Protein AF-X0YJA7-F1 (afdb_monomer)

Structure (mmCIF, N/CA/C/O backbone):
data_AF-X0YJA7-F1
#
_entry.id   AF-X0YJA7-F1
#
loop_
_atom_site.group_PDB
_atom_site.id
_atom_site.type_symbol
_atom_site.label_atom_id
_atom_site.label_alt_id
_atom_site.label_comp_id
_atom_site.label_asym_id
_atom_site.label_entity_id
_atom_site.label_seq_id
_atom_site.pdbx_PDB_ins_code
_atom_site.Cartn_x
_atom_site.Cartn_y
_atom_site.Cartn_z
_atom_site.occupancy
_atom_site.B_iso_or_equiv
_atom_site.auth_seq_id
_atom_site.auth_comp_id
_atom_site.auth_asym_id
_atom_site.auth_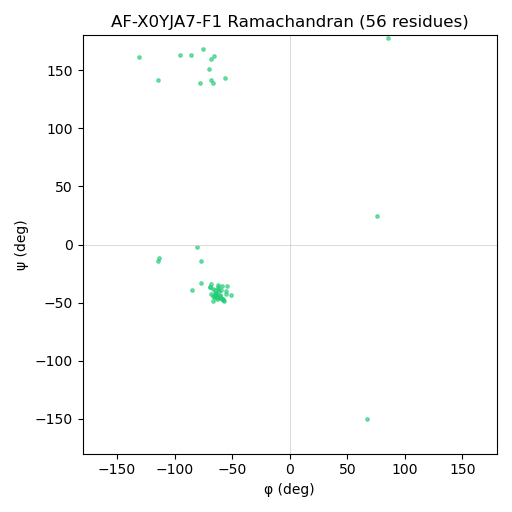atom_id
_atom_site.pdbx_PDB_model_num
ATOM 1 N N . MET A 1 1 ? -9.453 -3.515 4.726 1.00 91.56 1 MET A N 1
ATOM 2 C CA . MET A 1 1 ? -8.078 -3.230 5.174 1.00 91.56 1 MET A CA 1
ATOM 3 C C . MET A 1 1 ? -7.258 -4.501 4.980 1.00 91.56 1 MET A C 1
ATOM 5 O O . MET A 1 1 ? -7.826 -5.547 5.274 1.00 91.56 1 MET A O 1
ATOM 9 N N . PRO A 1 2 ? -6.033 -4.463 4.426 1.00 96.62 2 PRO A N 1
ATOM 10 C CA . PRO A 1 2 ? -5.151 -5.633 4.405 1.00 96.62 2 PRO A CA 1
ATOM 11 C C . PRO A 1 2 ? -4.525 -5.890 5.785 1.00 96.62 2 PRO A C 1
ATOM 13 O O . PRO A 1 2 ? -4.598 -5.035 6.665 1.00 96.62 2 PRO A O 1
ATOM 16 N N . THR A 1 3 ? -3.895 -7.045 5.974 1.00 97.25 3 THR A N 1
ATOM 17 C CA . THR A 1 3 ? -3.059 -7.323 7.153 1.00 97.25 3 THR A CA 1
ATOM 18 C C . THR A 1 3 ? -1.627 -6.821 6.942 1.00 97.25 3 THR A C 1
ATOM 20 O O . THR A 1 3 ? -1.1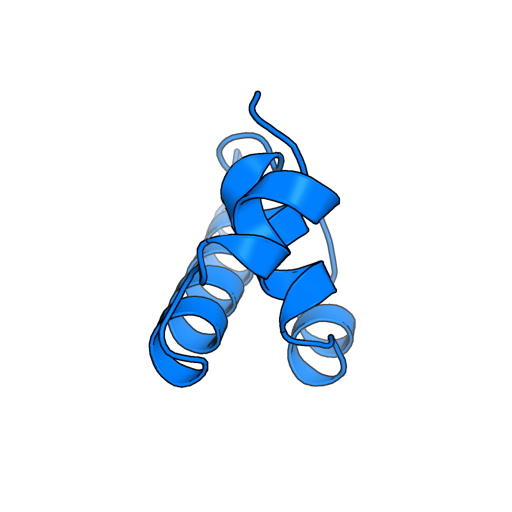95 -6.585 5.813 1.00 97.25 3 THR A O 1
ATOM 23 N N . LEU A 1 4 ? -0.848 -6.689 8.021 1.00 97.06 4 LEU A N 1
ATOM 24 C CA . LEU A 1 4 ? 0.572 -6.324 7.912 1.00 97.06 4 LEU A CA 1
ATOM 25 C C . LEU A 1 4 ? 1.374 -7.336 7.079 1.00 97.06 4 LEU A C 1
ATOM 27 O O . LEU A 1 4 ? 2.209 -6.938 6.270 1.00 97.06 4 LEU A O 1
ATOM 31 N N . GLU A 1 5 ? 1.086 -8.631 7.218 1.00 96.94 5 GLU A N 1
ATOM 32 C CA . GLU A 1 5 ? 1.747 -9.685 6.441 1.00 96.94 5 GLU A CA 1
ATOM 33 C C . GLU A 1 5 ? 1.453 -9.553 4.937 1.00 96.94 5 GLU A C 1
ATOM 35 O O . GLU A 1 5 ? 2.365 -9.626 4.109 1.00 96.94 5 GLU A O 1
ATOM 40 N N . GLU A 1 6 ? 0.199 -9.258 4.575 1.00 98.19 6 GLU A N 1
ATOM 41 C CA . GLU A 1 6 ? -0.179 -8.985 3.186 1.00 98.19 6 GLU A CA 1
ATOM 42 C C . GLU A 1 6 ? 0.548 -7.750 2.630 1.00 98.19 6 GLU A C 1
ATOM 44 O O . GLU A 1 6 ? 0.949 -7.739 1.465 1.00 98.19 6 GLU A O 1
ATOM 49 N N . VAL A 1 7 ? 0.765 -6.719 3.454 1.00 97.81 7 VAL A N 1
ATOM 50 C CA . VAL A 1 7 ? 1.493 -5.496 3.070 1.00 97.81 7 VAL A CA 1
ATOM 51 C C . VAL A 1 7 ? 2.990 -5.749 2.854 1.00 97.81 7 VAL A C 1
ATOM 53 O O . VAL A 1 7 ? 3.579 -5.185 1.921 1.00 97.81 7 VAL A O 1
ATOM 56 N N . GLU A 1 8 ? 3.615 -6.624 3.644 1.00 97.31 8 GLU A N 1
ATOM 57 C CA . GLU A 1 8 ? 5.018 -7.012 3.439 1.00 97.31 8 GLU A CA 1
ATOM 58 C C . GLU A 1 8 ? 5.219 -7.770 2.126 1.00 97.31 8 GLU A C 1
ATOM 60 O O . GLU A 1 8 ? 6.140 -7.459 1.363 1.00 97.31 8 GLU A O 1
ATOM 65 N N . GLY A 1 9 ? 4.335 -8.728 1.839 1.00 97.00 9 GLY A N 1
ATOM 66 C CA . GLY A 1 9 ? 4.394 -9.545 0.625 1.00 97.00 9 GLY A CA 1
ATOM 67 C C . GLY A 1 9 ? 3.898 -8.837 -0.639 1.00 97.00 9 GLY A C 1
ATOM 68 O O . GLY A 1 9 ? 4.138 -9.311 -1.751 1.00 97.00 9 GLY A O 1
ATOM 69 N N . ALA A 1 10 ? 3.207 -7.703 -0.503 1.00 97.94 10 ALA A N 1
ATOM 70 C CA . ALA A 1 10 ? 2.557 -7.046 -1.626 1.00 97.94 10 ALA A CA 1
ATOM 71 C C . ALA A 1 10 ? 3.536 -6.445 -2.645 1.00 97.94 10 ALA A C 1
ATOM 73 O O . ALA A 1 10 ? 4.545 -5.812 -2.319 1.00 97.94 10 ALA A O 1
ATOM 74 N N . SER A 1 11 ? 3.157 -6.576 -3.918 1.00 97.38 11 SER A N 1
ATOM 75 C CA . SER A 1 11 ? 3.829 -5.924 -5.041 1.00 97.38 11 SER A CA 1
ATOM 76 C C . SER A 1 11 ? 3.632 -4.404 -5.020 1.00 97.38 11 SER A C 1
ATOM 78 O O . SER A 1 11 ? 2.645 -3.898 -4.484 1.00 97.38 11 SER A O 1
ATOM 80 N N . ARG A 1 12 ? 4.512 -3.662 -5.711 1.00 97.12 12 ARG A N 1
ATOM 81 C CA . ARG A 1 12 ? 4.366 -2.206 -5.902 1.00 97.12 12 ARG A CA 1
ATOM 82 C C . ARG A 1 12 ? 2.979 -1.825 -6.428 1.00 97.12 12 ARG A C 1
ATOM 84 O O . ARG A 1 12 ? 2.383 -0.886 -5.915 1.00 97.12 12 ARG A O 1
ATOM 91 N N . LYS A 1 13 ? 2.443 -2.567 -7.408 1.00 97.50 13 LYS A N 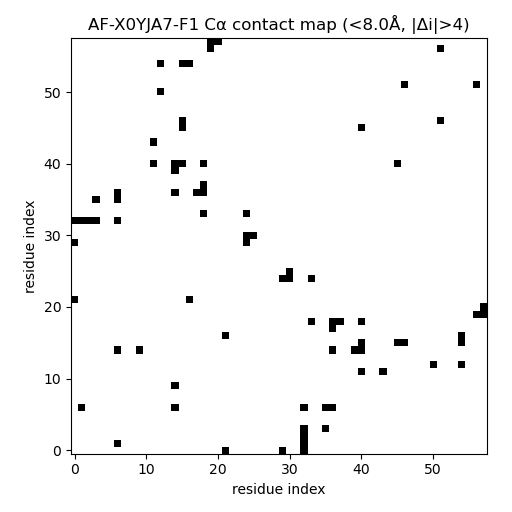1
ATOM 92 C CA . LYS A 1 13 ? 1.104 -2.312 -7.971 1.00 97.50 13 LYS A CA 1
ATOM 93 C C . LYS A 1 13 ? 0.022 -2.417 -6.897 1.00 97.50 13 LYS A C 1
ATOM 95 O O . LYS A 1 13 ? -0.832 -1.539 -6.812 1.00 97.50 13 LYS A O 1
ATOM 100 N N . GLN A 1 14 ? 0.075 -3.457 -6.066 1.00 98.12 14 GLN A N 1
ATOM 101 C CA . GLN A 1 14 ? -0.911 -3.658 -5.007 1.00 98.12 14 GLN A CA 1
ATOM 102 C C . GLN A 1 14 ? -0.794 -2.598 -3.903 1.00 98.12 14 GLN A C 1
ATOM 104 O O . GLN A 1 14 ? -1.810 -2.034 -3.506 1.00 98.12 14 GLN A O 1
ATOM 109 N N . ILE A 1 15 ? 0.430 -2.251 -3.486 1.00 98.38 15 ILE A N 1
ATOM 110 C CA . ILE A 1 15 ? 0.685 -1.150 -2.543 1.00 98.38 15 ILE A CA 1
ATOM 111 C C . ILE A 1 15 ? 0.109 0.167 -3.074 1.00 98.38 15 ILE A C 1
ATOM 113 O O . ILE A 1 15 ? -0.628 0.850 -2.369 1.00 98.38 15 ILE A O 1
ATOM 117 N N . CYS A 1 16 ? 0.379 0.504 -4.337 1.00 97.62 16 CYS A N 1
ATOM 118 C CA . CYS A 1 16 ? -0.165 1.699 -4.979 1.00 97.62 16 CYS A CA 1
ATOM 119 C C . CYS A 1 16 ? -1.702 1.668 -5.073 1.00 97.62 16 CYS A C 1
ATOM 121 O O . CYS A 1 16 ? -2.349 2.696 -4.878 1.00 97.62 16 CYS A O 1
ATOM 123 N N . ARG A 1 17 ? -2.303 0.501 -5.343 1.00 97.56 17 ARG A N 1
ATOM 124 C CA . ARG A 1 17 ? -3.764 0.338 -5.371 1.00 97.56 17 ARG A CA 1
ATOM 125 C C . ARG A 1 17 ? -4.370 0.602 -3.994 1.00 97.56 17 ARG A C 1
ATOM 127 O O . ARG A 1 17 ? -5.337 1.351 -3.895 1.00 97.56 17 ARG A O 1
ATOM 134 N N . TRP A 1 18 ? -3.793 0.028 -2.940 1.00 98.00 18 TRP A N 1
ATOM 135 C CA . TRP A 1 18 ? -4.252 0.268 -1.576 1.00 98.00 18 TRP A CA 1
ATOM 136 C C . TRP A 1 18 ? -4.072 1.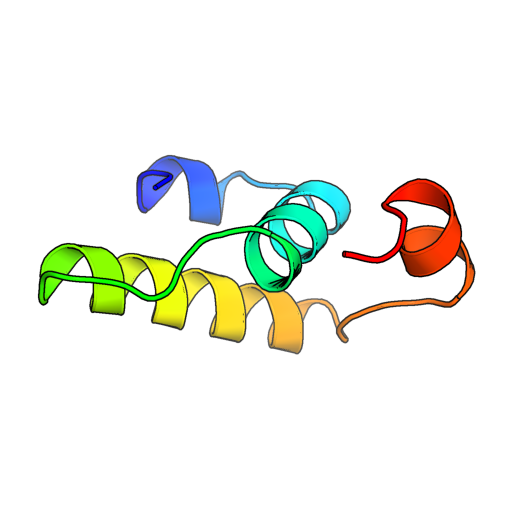720 -1.144 1.00 98.00 18 TRP A C 1
ATOM 138 O O . TRP A 1 18 ? -5.020 2.305 -0.635 1.00 98.00 18 TRP A O 1
ATOM 148 N N . TYR A 1 19 ? -2.914 2.323 -1.426 1.00 96.81 19 TYR A N 1
ATOM 149 C CA . TYR A 1 19 ? -2.648 3.733 -1.132 1.00 96.81 19 TYR A CA 1
ATOM 150 C C . TYR A 1 19 ? -3.707 4.672 -1.736 1.00 96.81 19 TYR A C 1
ATOM 152 O O . TYR A 1 19 ? -4.048 5.684 -1.135 1.00 96.81 19 TYR A O 1
ATOM 160 N N . ARG A 1 20 ? -4.238 4.346 -2.924 1.00 96.69 20 ARG A N 1
ATOM 161 C CA . ARG A 1 20 ? -5.230 5.181 -3.618 1.00 96.69 20 ARG A CA 1
ATOM 162 C C . ARG A 1 20 ? -6.672 4.939 -3.181 1.00 96.69 20 ARG A C 1
ATOM 164 O O . ARG A 1 20 ? -7.442 5.890 -3.147 1.00 96.69 20 ARG A O 1
ATOM 171 N N . PHE A 1 21 ? -7.051 3.687 -2.933 1.00 97.06 21 PHE A N 1
ATOM 172 C CA . PHE A 1 21 ? -8.464 3.307 -2.812 1.00 97.06 21 PHE A CA 1
ATOM 173 C C . PHE A 1 21 ? -8.888 2.843 -1.422 1.00 97.06 21 PHE A C 1
ATOM 175 O O . PHE A 1 21 ? -10.087 2.670 -1.198 1.00 97.06 21 PHE A O 1
ATOM 182 N N . LEU A 1 22 ? -7.957 2.588 -0.498 1.00 96.38 22 LEU A N 1
ATOM 183 C CA . LEU A 1 22 ? -8.375 2.260 0.860 1.00 96.38 22 LEU A CA 1
ATOM 184 C C . LEU A 1 22 ? -9.037 3.480 1.514 1.00 96.38 22 LEU A C 1
ATOM 186 O O . LEU A 1 22 ? -8.558 4.603 1.349 1.00 96.38 22 LEU A O 1
ATOM 190 N N . PRO A 1 23 ? -10.135 3.271 2.260 1.00 95.69 23 PRO A N 1
ATOM 191 C CA . PRO A 1 23 ? -10.735 4.334 3.047 1.00 95.69 23 PRO A CA 1
ATOM 192 C C . PRO A 1 23 ? -9.785 4.764 4.168 1.00 95.69 23 PRO A C 1
ATOM 194 O O . PRO A 1 23 ? -8.884 4.021 4.562 1.00 95.69 23 PRO A O 1
ATOM 197 N N . SER A 1 24 ? -10.031 5.949 4.724 1.00 94.50 24 SER A N 1
ATOM 198 C CA . SER A 1 24 ? -9.354 6.395 5.942 1.00 94.50 24 SER A CA 1
ATOM 199 C C . SER A 1 24 ? -9.563 5.389 7.087 1.00 94.50 24 SER A C 1
ATOM 201 O O . SER A 1 24 ? -10.658 4.823 7.198 1.00 94.50 24 SER A O 1
ATOM 203 N N . PRO A 1 25 ? -8.541 5.175 7.934 1.00 96.69 25 PRO A N 1
ATOM 204 C CA . PRO A 1 25 ? -8.624 4.219 9.029 1.00 96.69 25 PRO A CA 1
ATOM 205 C C . PRO A 1 25 ? -9.588 4.725 10.105 1.00 96.69 25 PRO A C 1
ATOM 207 O O . PRO A 1 25 ? -9.747 5.933 10.295 1.00 96.69 25 PRO A O 1
ATOM 210 N N . LYS A 1 26 ? -10.223 3.796 10.817 1.00 97.38 26 LYS A N 1
ATOM 211 C CA . LYS A 1 26 ? -11.162 4.068 11.916 1.00 97.38 26 LYS A CA 1
ATOM 212 C C . LYS A 1 26 ? -10.650 3.592 13.274 1.00 97.38 26 LYS A C 1
ATOM 214 O O . LYS A 1 26 ? -11.228 3.971 14.289 1.00 97.38 26 LYS A O 1
ATOM 219 N N . THR A 1 27 ? -9.609 2.765 13.295 1.00 97.94 27 THR A N 1
ATOM 220 C CA . THR A 1 27 ? -8.976 2.235 14.510 1.00 97.94 27 THR A CA 1
ATOM 221 C C . THR A 1 27 ? -7.463 2.415 14.454 1.00 97.94 27 THR A C 1
ATOM 223 O O . THR A 1 27 ? -6.893 2.573 13.373 1.00 97.94 27 THR A O 1
ATOM 226 N N . ASP A 1 28 ? -6.805 2.345 15.610 1.00 97.81 28 ASP A N 1
ATOM 227 C CA . ASP A 1 28 ? -5.344 2.450 15.707 1.00 97.81 28 ASP A CA 1
ATOM 228 C C . ASP A 1 28 ? -4.629 1.316 14.950 1.00 97.81 28 ASP A C 1
ATOM 230 O O . ASP A 1 28 ? -3.607 1.543 14.306 1.00 97.81 28 ASP A O 1
ATOM 234 N N . GLU A 1 29 ? -5.211 0.115 14.935 1.00 96.56 29 GLU A N 1
ATOM 235 C CA . GLU A 1 29 ? -4.703 -1.019 14.150 1.00 96.56 29 GLU A CA 1
ATOM 236 C C . GLU A 1 29 ? -4.760 -0.734 12.638 1.00 96.56 29 GLU A C 1
ATOM 238 O O . GLU A 1 29 ? -3.817 -1.011 11.897 1.00 96.56 29 GLU A O 1
ATOM 243 N N . GLU A 1 30 ? -5.849 -0.130 12.154 1.00 97.56 30 GLU A N 1
ATOM 244 C CA . GLU A 1 30 ? -5.957 0.268 10.748 1.00 97.56 30 GLU A CA 1
ATOM 245 C C . GLU A 1 30 ? -4.988 1.410 10.401 1.00 97.56 30 GLU A C 1
ATOM 247 O O . GLU A 1 30 ? -4.457 1.450 9.287 1.00 97.56 30 GLU A O 1
ATOM 252 N N . VAL A 1 31 ? -4.734 2.325 11.347 1.00 98.25 31 VAL A N 1
ATOM 253 C CA . VAL A 1 31 ? -3.718 3.380 11.203 1.00 98.25 31 VAL A CA 1
ATOM 254 C C . VAL A 1 31 ? -2.336 2.760 11.015 1.00 98.25 31 VAL A C 1
ATOM 256 O O . VAL A 1 31 ? -1.603 3.185 10.121 1.00 98.25 31 VAL A O 1
ATOM 259 N N . GLU A 1 32 ? -1.986 1.740 11.799 1.00 98.00 32 GLU A N 1
ATOM 260 C CA . GLU A 1 32 ? -0.709 1.034 11.673 1.00 98.00 32 GLU A CA 1
ATOM 261 C C . GLU A 1 32 ? -0.541 0.414 10.278 1.00 98.00 32 GLU A C 1
ATOM 263 O O . GLU A 1 32 ? 0.475 0.631 9.610 1.00 98.00 32 GLU A O 1
ATOM 268 N N . VAL A 1 33 ? -1.572 -0.276 9.784 1.00 98.31 33 VAL A N 1
ATOM 269 C CA . VAL A 1 33 ? -1.558 -0.867 8.439 1.00 98.31 33 VAL A CA 1
ATOM 270 C C . VAL A 1 33 ? -1.40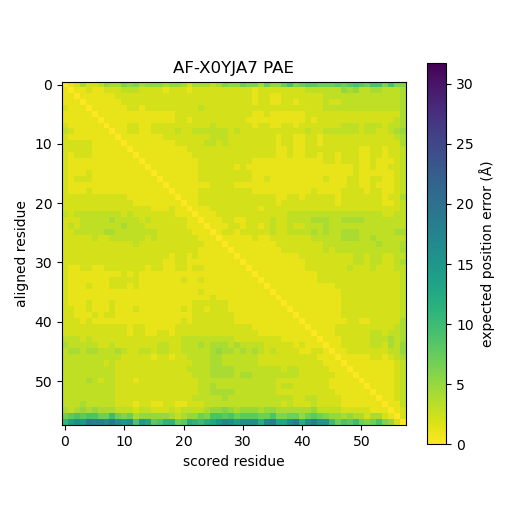1 0.202 7.356 1.00 98.31 33 VAL A C 1
ATOM 272 O O . VAL A 1 33 ? -0.591 0.039 6.439 1.00 98.31 33 VAL A O 1
ATOM 275 N N . ILE A 1 34 ? -2.150 1.306 7.436 1.00 98.12 34 ILE A N 1
ATOM 276 C CA . ILE A 1 34 ? -2.056 2.381 6.440 1.00 98.12 34 ILE A CA 1
ATOM 277 C C . ILE A 1 34 ? -0.681 3.037 6.472 1.00 98.12 34 ILE A C 1
ATOM 279 O O . ILE A 1 34 ? -0.083 3.212 5.409 1.00 98.12 34 ILE A O 1
ATOM 283 N N . ASN A 1 35 ? -0.140 3.340 7.653 1.00 98.31 35 ASN A N 1
ATOM 284 C CA . ASN A 1 35 ? 1.215 3.874 7.781 1.00 98.31 35 ASN A CA 1
ATOM 285 C C . ASN A 1 35 ? 2.224 2.947 7.103 1.00 98.31 35 ASN A C 1
ATOM 287 O O . ASN A 1 35 ? 3.064 3.403 6.323 1.00 98.31 35 ASN A O 1
ATOM 291 N N . ARG A 1 36 ? 2.073 1.633 7.294 1.00 98.38 36 ARG A N 1
ATOM 292 C CA . ARG A 1 36 ? 2.948 0.660 6.652 1.00 98.38 36 ARG A CA 1
ATOM 293 C C . ARG A 1 36 ? 2.821 0.653 5.127 1.00 98.38 36 ARG A C 1
ATOM 295 O O . ARG A 1 36 ? 3.829 0.575 4.421 1.00 98.38 36 ARG A O 1
ATOM 302 N N . ILE A 1 37 ? 1.608 0.795 4.593 1.00 98.50 37 ILE A N 1
ATOM 303 C CA . ILE A 1 37 ? 1.378 0.954 3.147 1.00 98.50 37 ILE A CA 1
ATOM 304 C C . ILE A 1 37 ? 2.072 2.217 2.625 1.00 98.50 37 ILE A C 1
ATOM 306 O O . ILE A 1 37 ? 2.714 2.158 1.574 1.00 98.50 37 ILE A O 1
ATOM 310 N N . VAL A 1 38 ? 1.989 3.340 3.346 1.00 98.25 38 VAL A N 1
ATOM 311 C CA . VAL A 1 38 ? 2.640 4.606 2.965 1.00 98.25 38 VAL A CA 1
ATOM 312 C C . VAL A 1 38 ? 4.163 4.461 2.942 1.00 98.25 38 VAL A C 1
ATOM 314 O O . VAL A 1 38 ? 4.807 4.870 1.974 1.00 98.25 38 VAL A O 1
ATOM 317 N N . GLU A 1 39 ? 4.757 3.829 3.954 1.00 98.38 39 GLU A N 1
ATOM 318 C CA . GLU A 1 39 ? 6.197 3.551 3.983 1.00 98.38 39 GLU A CA 1
ATOM 319 C C . GLU A 1 39 ? 6.642 2.724 2.773 1.00 98.38 39 GLU A C 1
ATOM 321 O O . GLU A 1 39 ? 7.617 3.062 2.094 1.00 98.38 39 GLU A O 1
ATOM 326 N N . ARG A 1 40 ? 5.906 1.651 2.464 1.00 98.06 40 ARG A N 1
ATOM 327 C CA . ARG A 1 40 ? 6.183 0.779 1.315 1.00 98.06 40 ARG A CA 1
ATOM 328 C C . ARG A 1 40 ? 6.006 1.529 -0.003 1.00 98.06 40 ARG A C 1
ATOM 330 O O . ARG A 1 40 ? 6.838 1.389 -0.898 1.00 98.06 40 ARG A O 1
ATOM 337 N N . PHE A 1 41 ? 4.969 2.355 -0.117 1.00 98.12 41 PHE A N 1
ATOM 338 C CA . PHE A 1 41 ? 4.722 3.204 -1.280 1.00 98.12 41 PHE A CA 1
ATOM 339 C C . PHE A 1 41 ? 5.904 4.147 -1.539 1.00 98.12 41 PHE A C 1
ATOM 341 O O . PHE A 1 41 ? 6.419 4.190 -2.659 1.00 98.12 41 PHE A O 1
ATOM 348 N N . ASN A 1 42 ? 6.396 4.821 -0.495 1.00 97.50 42 ASN A N 1
ATOM 349 C CA . ASN A 1 42 ? 7.561 5.702 -0.575 1.00 97.50 42 ASN A CA 1
ATOM 350 C C . ASN A 1 42 ? 8.836 4.928 -0.931 1.00 97.50 42 ASN A C 1
ATOM 352 O O . ASN A 1 42 ? 9.579 5.346 -1.818 1.00 97.50 42 ASN A O 1
ATOM 356 N N . LYS A 1 43 ? 9.058 3.758 -0.316 1.00 97.31 43 LYS A N 1
ATOM 357 C CA . LYS A 1 43 ? 10.199 2.879 -0.623 1.00 97.31 43 LYS A CA 1
ATOM 358 C C . LYS A 1 43 ? 10.218 2.436 -2.088 1.00 97.31 43 LYS A C 1
ATOM 360 O O . LYS A 1 43 ? 11.288 2.310 -2.676 1.00 97.31 43 LYS A O 1
ATOM 365 N N . TYR A 1 44 ? 9.050 2.215 -2.686 1.00 95.75 44 TYR A N 1
ATOM 366 C CA . TYR A 1 44 ? 8.923 1.873 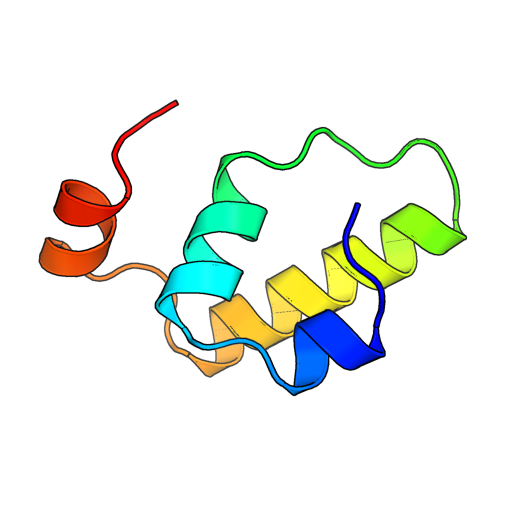-4.101 1.00 95.75 44 TYR A CA 1
ATOM 367 C C . TYR A 1 44 ? 9.005 3.077 -5.054 1.00 95.75 44 TYR A C 1
ATOM 369 O O . TYR A 1 44 ? 8.954 2.883 -6.269 1.00 95.75 44 TYR A O 1
ATOM 377 N N . GLY A 1 45 ? 9.137 4.304 -4.542 1.00 95.50 45 GLY A N 1
ATOM 378 C CA . GLY A 1 45 ? 9.182 5.523 -5.352 1.00 95.50 45 GLY A CA 1
ATOM 379 C C . GLY A 1 45 ? 7.813 5.952 -5.890 1.00 95.50 45 GLY A C 1
ATOM 380 O O . GLY A 1 45 ? 7.735 6.592 -6.935 1.00 95.50 45 GLY A O 1
ATOM 381 N N . GLY A 1 46 ? 6.728 5.560 -5.219 1.00 94.75 46 GLY A N 1
ATOM 382 C CA . GLY A 1 46 ? 5.371 6.007 -5.519 1.00 94.75 46 GLY A CA 1
ATOM 383 C C . GLY A 1 46 ? 4.805 5.538 -6.865 1.00 94.75 46 GLY A C 1
ATOM 384 O O . GLY A 1 46 ? 5.137 4.454 -7.357 1.00 94.75 46 GLY A O 1
ATOM 385 N N . PHE A 1 47 ? 3.922 6.343 -7.464 1.00 96.81 47 PHE A N 1
ATOM 386 C CA . PHE A 1 47 ? 3.330 6.066 -8.778 1.00 96.81 47 PHE A CA 1
ATOM 387 C C . PHE A 1 47 ? 4.292 6.401 -9.922 1.00 96.81 47 PHE A C 1
ATOM 389 O O . PHE A 1 47 ? 4.902 7.466 -9.936 1.00 96.81 47 PHE A O 1
ATOM 396 N N . THR A 1 48 ? 4.334 5.537 -10.937 1.00 96.19 48 THR A N 1
ATOM 397 C CA . THR A 1 48 ? 4.759 5.936 -12.289 1.00 96.19 48 THR A CA 1
ATOM 398 C C . THR A 1 48 ? 3.527 6.275 -13.138 1.00 96.19 48 THR A C 1
ATOM 400 O O . THR A 1 48 ? 2.413 5.869 -12.778 1.00 96.19 48 THR A O 1
ATOM 403 N N . PRO A 1 49 ? 3.680 6.985 -14.272 1.00 96.88 49 PRO A N 1
ATOM 404 C CA . PRO A 1 49 ? 2.570 7.236 -15.189 1.00 96.88 49 PRO A CA 1
ATOM 405 C C . PRO A 1 49 ? 1.873 5.953 -15.666 1.00 96.88 49 PRO A C 1
ATOM 407 O O . PRO A 1 49 ? 0.646 5.915 -15.742 1.00 96.88 49 PRO A O 1
ATOM 410 N N . GLU A 1 50 ? 2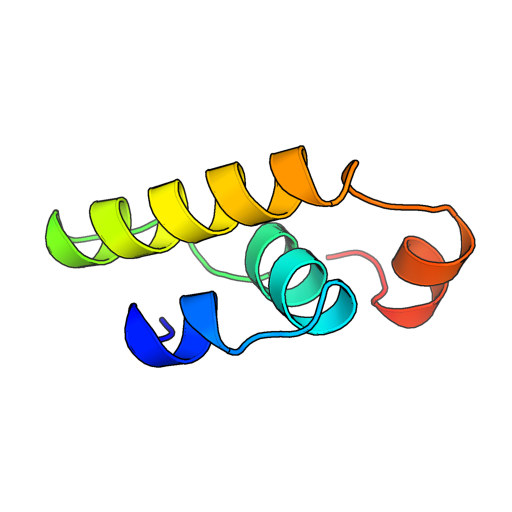.631 4.892 -15.946 1.00 96.19 50 GLU A N 1
ATOM 411 C CA . GLU A 1 50 ? 2.119 3.596 -16.407 1.00 96.19 50 GLU A CA 1
ATOM 412 C C . GLU A 1 50 ? 1.301 2.917 -15.309 1.00 96.19 50 GLU A C 1
ATOM 414 O O . GLU A 1 50 ? 0.163 2.517 -15.548 1.00 96.19 50 GLU A O 1
ATOM 419 N N . LEU A 1 51 ? 1.843 2.864 -14.086 1.00 96.19 51 LEU A N 1
ATOM 420 C CA . LEU A 1 51 ? 1.134 2.312 -12.932 1.00 96.19 51 LEU A CA 1
ATOM 421 C C . LEU A 1 51 ? -0.139 3.099 -12.625 1.00 96.19 51 LEU A C 1
ATOM 423 O O . LEU A 1 51 ? -1.163 2.500 -12.313 1.00 96.19 51 LEU A O 1
ATOM 427 N N . SER A 1 52 ? -0.104 4.430 -12.723 1.00 95.25 52 SER A N 1
ATOM 428 C CA . SER A 1 52 ? -1.289 5.246 -12.456 1.00 95.25 52 SER A CA 1
ATOM 429 C C . SER A 1 52 ? -2.392 5.013 -13.494 1.00 95.25 52 SER A C 1
ATOM 431 O O . SER A 1 52 ? -3.561 4.956 -13.121 1.00 95.25 52 SER A O 1
ATOM 433 N N . LYS A 1 53 ? -2.037 4.831 -14.776 1.00 96.88 53 LYS A N 1
ATOM 434 C CA . LYS A 1 53 ? -2.994 4.490 -15.846 1.00 96.88 53 LYS A CA 1
ATOM 435 C C . LYS A 1 53 ? -3.604 3.102 -15.656 1.00 96.88 53 LYS A C 1
ATOM 437 O O . LYS A 1 53 ? -4.808 2.953 -15.807 1.00 96.88 53 LYS A O 1
ATOM 442 N N . ASP A 1 54 ? -2.783 2.113 -15.317 1.00 96.75 54 ASP A N 1
ATOM 443 C CA . ASP A 1 54 ? -3.209 0.724 -15.106 1.00 96.75 54 ASP A CA 1
ATOM 444 C C . ASP A 1 54 ? -4.072 0.555 -13.841 1.00 96.75 54 ASP A C 1
ATOM 446 O O . ASP A 1 54 ? -5.034 -0.210 -13.831 1.00 96.75 54 ASP A O 1
ATOM 450 N N . ILE A 1 55 ? -3.770 1.295 -12.770 1.00 96.31 55 ILE A N 1
ATOM 451 C CA . ILE A 1 55 ? -4.557 1.277 -11.527 1.00 96.31 55 ILE A CA 1
ATOM 452 C C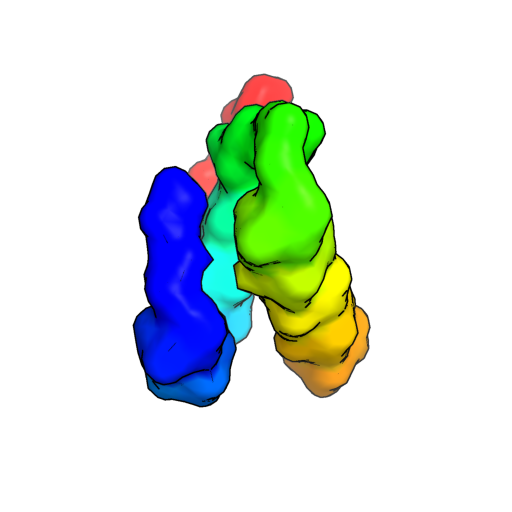 . ILE A 1 55 ? -5.851 2.092 -11.663 1.00 96.31 55 ILE A C 1
ATOM 454 O O . ILE A 1 55 ? -6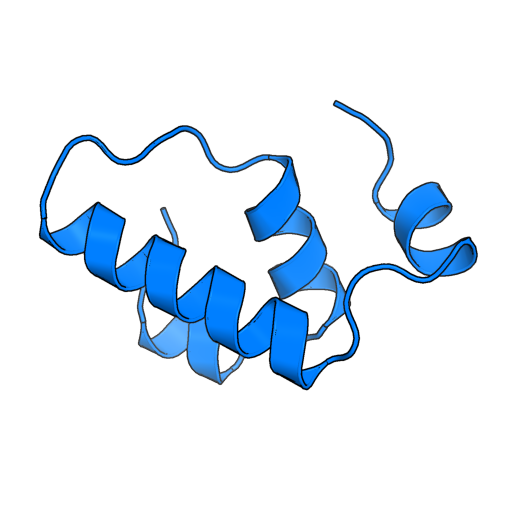.863 1.726 -11.063 1.00 96.31 55 ILE A O 1
ATOM 458 N N . GLY A 1 56 ? -5.823 3.174 -12.442 1.00 94.31 56 GLY A N 1
ATOM 459 C CA . GLY A 1 56 ? -6.931 4.111 -12.583 1.00 94.31 56 GLY A CA 1
ATOM 460 C C . GLY A 1 56 ? -6.950 5.192 -11.501 1.00 94.31 56 GLY A C 1
ATOM 461 O O . GLY A 1 56 ? -6.112 5.229 -10.593 1.00 94.31 56 GLY A O 1
ATOM 462 N N . TRP A 1 57 ? -7.919 6.093 -11.623 1.00 87.31 57 TRP A N 1
ATOM 463 C CA . TRP A 1 57 ? -8.124 7.236 -10.734 1.00 87.31 57 TRP A CA 1
ATOM 464 C C . TRP A 1 57 ? -9.449 7.052 -9.985 1.00 87.31 57 TRP A C 1
ATOM 466 O O . TRP A 1 57 ? -10.389 6.500 -10.558 1.00 87.31 57 TRP A O 1
ATOM 476 N N . ALA A 1 58 ? -9.465 7.427 -8.703 1.00 68.75 58 ALA A N 1
ATOM 477 C CA . ALA A 1 58 ? -10.642 7.380 -7.834 1.00 68.75 58 ALA A CA 1
ATOM 478 C C . ALA A 1 58 ? -11.546 8.590 -8.069 1.00 68.75 58 ALA A C 1
ATOM 480 O O . ALA A 1 58 ? -10.979 9.676 -8.337 1.00 68.75 58 ALA A O 1
#

Secondary structure (DSSP, 8-state):
---HHHHHH--HHHHHHHHHHSPPPSSHHHHHHHHHHHHHHHHTTS--HHHHHHH---

Nearest PDB structures (foldseek):
  1jnw-assembly1_A-2  TM=4.106E-01  e=3.628E+00  Escherichia coli
  8rok-assembly1_B  TM=4.002E-01  e=4.125E+00  Homo sapiens

Foldseek 3Di:
DDAPVCLVPDDLLVLLLCLQPPDDDDDPRVVVSNVSSVVVCVVVVHDDPVSCVVSDHD

Solvent-accessible surface area (backbone atoms only — not comparable to full-atom values): 3602 Å² total; per-residue (Å²): 132,77,52,65,68,55,59,72,73,45,49,69,68,55,35,50,45,46,74,70,67,58,75,82,63,91,46,73,70,45,42,52,40,50,53,50,39,52,54,50,28,57,74,66,64,55,80,49,74,67,56,42,63,75,70,54,83,132

Mean predicted aligned error: 2.19 Å

Sequence (58 aa):
MPTLEEVEGASRKQICRWYRFLPSPKTDEEVEVINRIVERFNKYGGFTPELSKDIGWA

Organism: NCBI:txid412755

pLDDT: mean 96.37, std 4.06, range [68.75, 98.5]

Radius of gyration: 11.01 Å; Cα contacts (8 Å, |Δi|>4): 41; chains: 1; bounding box: 21×17×32 Å